Protein AF-A0A2S9GPW4-F1 (afdb_monomer_lite)

Secondary structure (DSSP, 8-state):
-HHHHHHHHHHHHH-GGGGS-S------GGG-TTS-S-SSPPPPTTHHHHHGGGTT--BTTB---SGGG-S---

Structure (mmCIF, N/CA/C/O backbone):
data_AF-A0A2S9GPW4-F1
#
_entry.id   AF-A0A2S9GPW4-F1
#
loop_
_atom_site.group_PDB
_atom_site.id
_atom_site.type_symbol
_atom_site.label_atom_id
_atom_site.label_alt_id
_atom_site.label_comp_id
_atom_site.label_asym_id
_atom_site.label_entity_id
_atom_site.label_seq_id
_atom_site.pdbx_PDB_ins_code
_atom_site.Cartn_x
_atom_site.Cartn_y
_atom_site.Cartn_z
_atom_site.occupancy
_atom_site.B_iso_or_equiv
_atom_site.auth_seq_id
_atom_site.auth_comp_id
_atom_site.auth_asym_id
_atom_site.auth_atom_id
_atom_site.pdbx_PDB_model_num
ATOM 1 N N . ARG A 1 1 ? -2.620 -5.627 21.902 1.00 89.50 1 ARG A N 1
ATOM 2 C CA . ARG A 1 1 ? -1.662 -4.514 21.662 1.00 89.50 1 ARG A CA 1
ATOM 3 C C . ARG A 1 1 ? -2.056 -3.609 20.493 1.00 89.50 1 ARG A C 1
ATOM 5 O O . ARG A 1 1 ? -2.264 -2.436 20.748 1.00 89.50 1 ARG A O 1
ATOM 12 N N . ARG A 1 2 ? -2.121 -4.074 19.227 1.00 95.75 2 ARG A N 1
ATOM 13 C CA . ARG A 1 2 ? -2.466 -3.194 18.078 1.00 95.75 2 ARG A CA 1
ATOM 14 C C . ARG A 1 2 ? -3.874 -2.598 18.196 1.00 95.75 2 ARG A C 1
ATOM 16 O O . ARG A 1 2 ? -4.008 -1.382 18.130 1.00 95.75 2 ARG A O 1
ATOM 23 N N . ARG A 1 3 ? -4.866 -3.447 18.490 1.00 96.62 3 ARG A N 1
ATOM 24 C CA . ARG A 1 3 ? -6.243 -3.040 18.813 1.00 96.62 3 ARG A CA 1
ATOM 25 C C . ARG A 1 3 ? -6.294 -1.963 19.891 1.00 96.62 3 ARG A C 1
ATOM 27 O O . ARG A 1 3 ? -6.837 -0.895 19.658 1.00 96.62 3 ARG A O 1
ATOM 34 N N . ASP A 1 4 ? -5.675 -2.223 21.036 1.00 97.12 4 ASP A N 1
ATOM 35 C CA . ASP A 1 4 ? -5.746 -1.326 22.198 1.00 97.12 4 ASP A CA 1
ATOM 36 C C . ASP A 1 4 ? -5.143 0.054 21.901 1.00 97.12 4 ASP A C 1
ATOM 38 O O . ASP A 1 4 ? -5.723 1.071 22.264 1.00 97.12 4 ASP A O 1
ATOM 42 N N . VAL A 1 5 ? -4.016 0.101 21.178 1.00 98.06 5 VAL A N 1
ATOM 43 C CA . VAL A 1 5 ? -3.396 1.366 20.746 1.00 98.06 5 VAL A CA 1
ATOM 44 C C . VAL A 1 5 ? -4.297 2.117 19.763 1.00 98.06 5 VAL A C 1
ATOM 46 O O . VAL A 1 5 ? -4.451 3.330 19.889 1.00 98.06 5 VAL A O 1
ATOM 49 N N . ALA A 1 6 ? -4.909 1.413 18.807 1.00 97.62 6 ALA A N 1
ATOM 50 C CA . ALA A 1 6 ? -5.833 2.029 17.860 1.00 97.62 6 ALA A CA 1
ATOM 51 C C . ALA A 1 6 ? -7.058 2.624 18.576 1.00 97.62 6 ALA A C 1
ATOM 53 O O . ALA A 1 6 ? -7.384 3.787 18.352 1.00 97.62 6 ALA A O 1
ATOM 54 N N . LEU A 1 7 ? -7.689 1.873 19.485 1.00 98.12 7 LEU A N 1
ATOM 55 C CA . LEU A 1 7 ? -8.858 2.341 20.239 1.00 98.12 7 LEU A CA 1
ATOM 56 C C . LEU A 1 7 ? -8.524 3.480 21.202 1.00 98.12 7 LEU A C 1
ATOM 58 O O . LEU A 1 7 ? -9.320 4.407 21.326 1.00 98.12 7 LEU A O 1
ATOM 62 N N . ALA A 1 8 ? -7.344 3.474 21.826 1.00 98.38 8 ALA A N 1
ATOM 63 C CA . ALA A 1 8 ? -6.880 4.610 22.620 1.00 98.38 8 ALA A CA 1
ATOM 64 C C . ALA A 1 8 ? -6.748 5.881 21.760 1.00 98.38 8 ALA A C 1
ATOM 66 O O . ALA A 1 8 ? -7.183 6.953 22.175 1.00 98.38 8 ALA A O 1
ATOM 67 N N . GLY A 1 9 ? -6.209 5.758 20.541 1.00 98.25 9 GLY A N 1
ATOM 68 C CA . GLY A 1 9 ? -6.136 6.863 19.583 1.00 98.25 9 GLY A CA 1
ATOM 69 C C . GLY A 1 9 ? -7.517 7.371 19.158 1.00 98.25 9 GLY A C 1
ATOM 70 O O . GLY A 1 9 ? -7.761 8.575 19.185 1.00 98.25 9 GLY A O 1
ATOM 71 N N . PHE A 1 10 ? -8.443 6.467 18.826 1.00 98.19 10 PHE A N 1
ATOM 72 C CA . PHE A 1 10 ? -9.818 6.842 18.482 1.00 98.19 10 PHE A CA 1
ATOM 73 C C . PHE A 1 10 ? -10.553 7.498 19.653 1.00 98.19 10 PHE A C 1
ATOM 75 O O . PHE A 1 10 ? -11.207 8.517 19.461 1.00 98.19 10 PHE A O 1
ATOM 82 N N . THR A 1 11 ? -10.388 6.978 20.868 1.00 98.50 11 THR A N 1
ATOM 83 C CA . THR A 1 11 ? -10.965 7.557 22.090 1.00 98.50 11 THR A CA 1
ATOM 84 C C . THR A 1 11 ? -10.428 8.966 22.343 1.00 98.50 11 THR A C 1
ATOM 86 O O . THR A 1 11 ? -11.195 9.871 22.652 1.00 98.50 11 THR A O 1
ATOM 89 N N . ALA A 1 12 ? -9.128 9.195 22.134 1.00 98.62 12 ALA A N 1
ATOM 90 C CA . ALA A 1 12 ? -8.529 10.521 22.284 1.00 98.62 12 ALA A CA 1
ATOM 91 C C . ALA A 1 12 ? -9.059 11.548 21.264 1.00 98.62 12 ALA A C 1
ATOM 93 O O . ALA A 1 12 ? -9.113 12.737 21.569 1.00 98.62 12 ALA A O 1
ATOM 94 N N . LEU A 1 13 ? -9.439 11.106 20.060 1.00 98.31 13 LEU A N 1
ATOM 95 C CA . LEU A 1 13 ? -9.947 11.978 18.994 1.00 98.31 13 LEU A CA 1
ATOM 96 C C . LEU A 1 13 ? -11.466 12.189 19.053 1.00 98.31 13 LEU A C 1
ATOM 98 O O . LEU A 1 13 ? -11.945 13.262 18.693 1.00 98.31 13 LEU A O 1
ATOM 102 N N . PHE A 1 14 ? -12.217 11.169 19.473 1.00 97.88 14 PHE A N 1
ATOM 103 C CA . PHE A 1 14 ? -13.672 11.100 19.301 1.00 97.88 14 PHE A CA 1
ATOM 104 C C . PHE A 1 14 ? -14.448 10.852 20.607 1.00 97.88 14 PHE A C 1
ATOM 106 O O . PHE A 1 14 ? -15.678 10.848 20.589 1.00 97.88 14 PHE A O 1
ATOM 113 N N . GLY A 1 15 ? -13.755 10.703 21.739 1.00 97.81 15 GLY A N 1
ATOM 114 C CA . GLY A 1 15 ? -14.338 10.510 23.068 1.00 97.81 15 GLY A CA 1
ATOM 115 C C . GLY A 1 15 ? 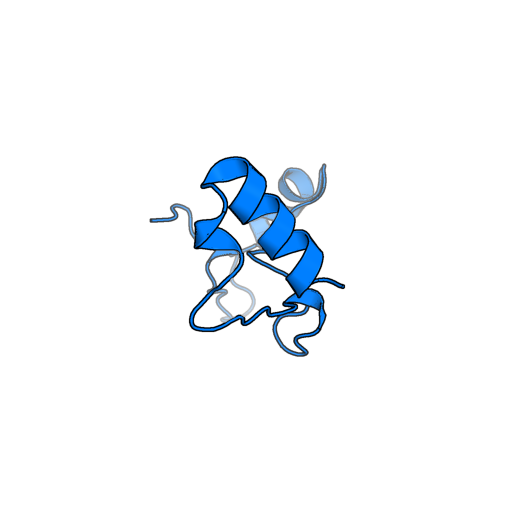-14.598 9.048 23.443 1.00 97.81 15 GLY A C 1
ATOM 116 O O . GLY A 1 15 ? -14.396 8.126 22.652 1.00 97.81 15 GLY A O 1
ATOM 117 N N . ASP A 1 16 ? -15.073 8.847 24.674 1.00 98.00 16 ASP A N 1
ATOM 118 C CA . ASP A 1 16 ? -15.168 7.536 25.340 1.00 98.00 16 ASP A CA 1
ATOM 119 C C . ASP A 1 16 ? -16.011 6.503 24.587 1.00 98.00 16 ASP A C 1
ATOM 121 O O . ASP A 1 16 ? -15.731 5.307 24.661 1.00 98.00 16 ASP A O 1
ATOM 125 N N . ALA A 1 17 ? -17.001 6.941 23.804 1.00 97.19 17 ALA A N 1
ATOM 126 C CA . ALA A 1 17 ? -17.823 6.044 22.992 1.00 97.19 17 ALA A CA 1
ATOM 127 C C . ALA A 1 17 ? -16.998 5.251 21.959 1.00 97.19 17 ALA A C 1
ATOM 129 O O . ALA A 1 17 ? -17.375 4.142 21.596 1.00 97.19 17 ALA A O 1
ATOM 130 N N . ALA A 1 18 ? -15.852 5.775 21.512 1.00 97.50 18 ALA A N 1
ATOM 131 C CA . ALA A 1 18 ? -14.982 5.085 20.560 1.00 97.50 18 ALA A CA 1
ATOM 132 C C . ALA A 1 18 ? -14.166 3.932 21.185 1.00 97.50 18 ALA A C 1
ATOM 134 O O . ALA A 1 18 ? -13.486 3.202 20.461 1.00 97.50 18 ALA A O 1
ATOM 135 N N . SER A 1 19 ? -14.226 3.754 22.510 1.00 97.19 19 SER A N 1
ATOM 136 C CA . SER A 1 19 ? -13.559 2.648 23.208 1.00 97.19 19 SER A CA 1
ATOM 137 C C . SER A 1 19 ? -14.285 1.301 23.064 1.00 97.19 19 SER A C 1
ATOM 139 O O . SER A 1 19 ? -13.658 0.257 23.259 1.00 97.19 19 SER A O 1
ATOM 141 N N . ASP A 1 20 ? -15.561 1.317 22.661 1.00 97.25 20 ASP A N 1
ATOM 142 C CA . ASP A 1 20 ? -16.414 0.134 22.504 1.00 97.25 20 ASP A CA 1
ATOM 143 C C . ASP A 1 20 ? -16.905 -0.018 21.049 1.00 97.25 20 ASP A C 1
ATOM 145 O O . ASP A 1 20 ? -18.030 0.360 20.710 1.00 97.25 20 ASP A O 1
ATOM 149 N N . PRO A 1 21 ? -16.046 -0.496 20.127 1.00 96.62 21 PRO A N 1
ATOM 150 C CA . PRO A 1 21 ? -16.434 -0.685 18.737 1.00 96.62 21 PRO A CA 1
ATOM 151 C C . PRO A 1 21 ? -17.302 -1.938 18.571 1.00 96.62 21 PRO A C 1
ATOM 153 O O . PRO A 1 21 ? -17.085 -2.950 19.235 1.00 96.62 21 PRO A O 1
ATOM 156 N N . VAL A 1 22 ? -18.197 -1.918 17.579 1.00 97.50 22 VAL A N 1
ATOM 157 C CA . VAL A 1 22 ? -18.950 -3.116 17.161 1.00 97.50 22 VAL A CA 1
ATOM 158 C C . VAL A 1 22 ? -18.005 -4.242 16.724 1.00 97.50 22 VAL A C 1
ATOM 160 O O . VAL A 1 22 ? -18.251 -5.402 17.040 1.00 97.50 22 VAL A O 1
ATOM 163 N N . ASP A 1 23 ? -16.922 -3.905 16.015 1.00 96.56 23 ASP A N 1
ATOM 164 C CA . ASP A 1 23 ? -15.897 -4.861 15.589 1.00 96.56 23 ASP A CA 1
ATOM 165 C C . ASP A 1 23 ? -14.534 -4.174 15.380 1.00 96.56 23 ASP A C 1
ATOM 167 O O . ASP A 1 23 ? -14.441 -2.949 15.262 1.00 96.56 23 ASP A O 1
ATOM 171 N N . TYR A 1 24 ? -13.462 -4.962 15.330 1.00 96.44 24 TYR A N 1
ATOM 172 C CA . TYR A 1 24 ? -12.115 -4.513 15.003 1.00 96.44 24 TYR A CA 1
ATOM 173 C C . TYR A 1 24 ? -11.421 -5.515 14.081 1.00 96.44 24 TYR A C 1
ATOM 175 O O . TYR A 1 24 ? -11.181 -6.661 14.460 1.00 96.44 24 TYR A O 1
ATOM 183 N N . LEU A 1 25 ? -10.992 -5.030 12.916 1.00 96.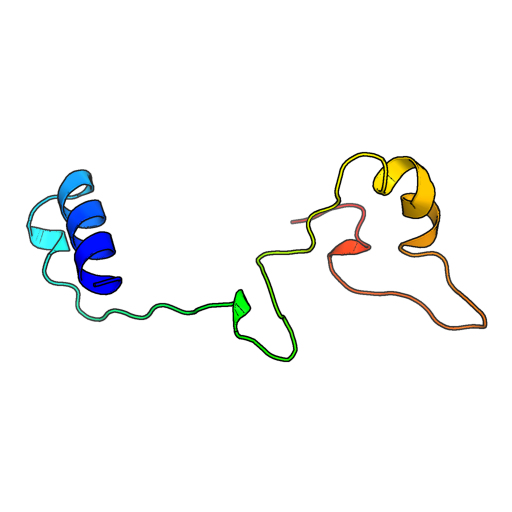50 25 LEU A N 1
ATOM 184 C CA . LEU A 1 25 ? -10.149 -5.764 11.983 1.00 96.50 25 LEU A CA 1
ATOM 185 C C . LEU A 1 25 ? -8.945 -4.905 11.602 1.00 96.50 25 LEU A C 1
ATOM 187 O O . LEU A 1 25 ? -9.094 -3.744 11.219 1.00 96.50 25 LEU A O 1
ATOM 191 N N . ASP A 1 26 ? -7.755 -5.492 11.654 1.00 94.81 26 ASP A N 1
ATOM 192 C CA . ASP A 1 26 ? -6.561 -4.932 11.041 1.00 94.81 26 ASP A CA 1
ATOM 193 C C . ASP A 1 26 ? -5.916 -5.937 10.087 1.00 94.81 26 ASP A C 1
ATOM 195 O O . ASP A 1 26 ? -6.019 -7.152 10.246 1.00 94.81 26 ASP A O 1
ATOM 199 N N . HIS A 1 27 ? -5.256 -5.410 9.059 1.00 92.19 27 HIS A N 1
ATOM 200 C CA . HIS A 1 27 ? -4.586 -6.200 8.038 1.00 92.19 27 HIS A CA 1
ATOM 201 C C . HIS A 1 27 ? -3.156 -5.701 7.842 1.00 92.19 27 HIS A C 1
ATOM 203 O O . HIS A 1 27 ? -2.883 -4.499 7.888 1.00 92.19 27 HIS A O 1
ATOM 209 N N . CYS A 1 28 ? -2.225 -6.629 7.636 1.00 92.75 28 CYS A N 1
ATOM 210 C CA . CYS A 1 28 ? -0.817 -6.323 7.439 1.00 92.75 28 CYS A CA 1
ATOM 211 C C . CYS A 1 28 ? -0.418 -6.610 5.993 1.00 92.75 28 CYS A C 1
ATOM 213 O O . CYS A 1 28 ? 0.067 -7.697 5.703 1.00 92.75 28 CYS A O 1
ATOM 215 N N . TRP A 1 29 ? -0.541 -5.607 5.121 1.00 92.56 29 TRP A N 1
ATOM 216 C CA . TRP A 1 29 ? -0.140 -5.704 3.710 1.00 92.56 29 TRP A CA 1
ATOM 217 C C . TRP A 1 29 ? 1.293 -6.215 3.526 1.00 92.56 29 TRP A C 1
ATOM 219 O O . TRP A 1 29 ? 1.565 -7.002 2.637 1.00 92.56 29 TRP A O 1
ATOM 229 N N . GLY A 1 30 ? 2.214 -5.848 4.423 1.00 91.25 30 GLY A N 1
ATOM 230 C CA . GLY A 1 30 ? 3.597 -6.335 4.369 1.00 91.25 30 GLY A CA 1
ATOM 231 C C . GLY A 1 30 ? 3.764 -7.854 4.531 1.00 91.25 30 GLY A C 1
ATOM 232 O O . GLY A 1 30 ? 4.853 -8.369 4.303 1.00 91.25 30 GLY A O 1
ATOM 233 N N . ALA A 1 31 ? 2.720 -8.567 4.958 1.00 93.00 31 ALA A N 1
ATOM 234 C CA . ALA A 1 31 ? 2.722 -10.019 5.097 1.00 93.00 31 ALA A CA 1
ATOM 235 C C . ALA A 1 31 ? 2.096 -10.744 3.889 1.00 93.00 31 ALA A C 1
ATOM 237 O O . ALA A 1 31 ? 2.117 -11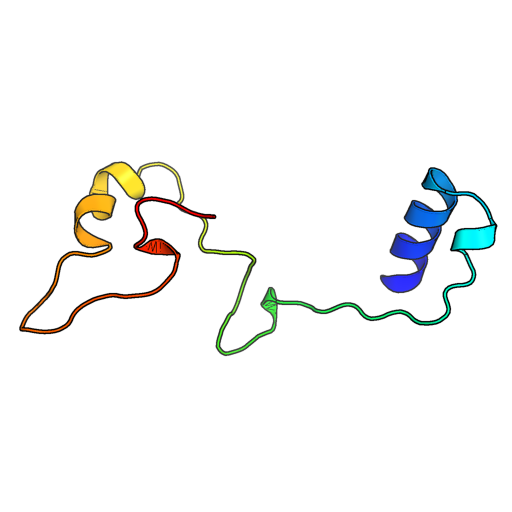.974 3.856 1.00 93.00 31 ALA A O 1
ATOM 238 N N . GLU A 1 32 ? 1.546 -10.018 2.910 1.00 93.62 32 GLU A N 1
ATOM 239 C CA . GLU A 1 32 ? 0.867 -10.615 1.760 1.00 93.62 32 GLU A CA 1
ATOM 240 C C . GLU A 1 32 ? 1.873 -11.176 0.737 1.00 93.62 32 GLU A C 1
ATOM 242 O O . GLU A 1 32 ? 2.711 -10.434 0.220 1.00 93.62 32 GLU A O 1
ATOM 247 N N . PRO A 1 33 ? 1.793 -12.469 0.368 1.00 93.88 33 PRO A N 1
ATOM 248 C CA . PRO A 1 33 ? 2.788 -13.103 -0.502 1.00 93.88 33 PRO A CA 1
ATOM 249 C C . PRO A 1 33 ? 2.773 -12.560 -1.937 1.00 93.88 33 PRO A C 1
ATOM 251 O O . PRO A 1 33 ? 3.802 -12.560 -2.609 1.00 93.88 33 PRO A O 1
ATOM 254 N N . PHE A 1 34 ? 1.614 -12.088 -2.403 1.00 91.56 34 PHE A N 1
ATOM 255 C CA . PHE A 1 34 ? 1.437 -11.531 -3.748 1.00 91.56 34 PHE A CA 1
ATOM 256 C C . PHE A 1 34 ? 1.444 -9.997 -3.777 1.00 91.56 34 PHE A C 1
ATOM 258 O O . PHE A 1 34 ? 1.430 -9.409 -4.854 1.00 91.56 34 PHE A O 1
ATOM 265 N N . ALA A 1 35 ? 1.479 -9.351 -2.611 1.00 89.38 35 ALA A N 1
ATOM 266 C CA . ALA A 1 35 ? 1.492 -7.901 -2.467 1.00 89.38 35 ALA A CA 1
ATOM 267 C C . ALA A 1 35 ? 2.291 -7.525 -1.209 1.00 89.38 35 ALA A C 1
ATOM 269 O O . ALA A 1 35 ? 1.703 -7.039 -0.252 1.00 89.38 35 ALA A O 1
ATOM 270 N N . PRO A 1 36 ? 3.621 -7.746 -1.179 1.00 83.19 36 PRO A N 1
ATOM 271 C CA . PRO A 1 36 ? 4.439 -7.721 0.046 1.00 83.19 36 PRO A CA 1
ATOM 272 C C . PRO A 1 36 ? 4.599 -6.331 0.692 1.00 83.19 36 PRO A C 1
ATOM 274 O O . PRO A 1 36 ? 5.487 -6.105 1.513 1.00 83.19 36 PRO A O 1
ATOM 277 N N . GLY A 1 37 ? 3.764 -5.368 0.317 1.00 90.38 37 GLY A N 1
ATOM 278 C CA . GLY A 1 37 ? 3.721 -4.017 0.834 1.00 90.38 37 GLY A CA 1
ATOM 279 C C . GLY A 1 37 ? 2.485 -3.284 0.324 1.00 90.38 37 GLY A C 1
ATOM 280 O O . GLY A 1 37 ? 1.691 -3.807 -0.452 1.00 90.38 37 GLY A O 1
ATOM 281 N N . GLY A 1 38 ? 2.322 -2.044 0.766 1.00 88.56 38 GLY A N 1
ATOM 282 C CA . GLY A 1 38 ? 1.228 -1.190 0.331 1.00 88.56 38 GLY A CA 1
ATOM 283 C C . GLY A 1 38 ? 1.412 0.260 0.796 1.00 88.56 38 GLY A C 1
ATOM 284 O O . GLY A 1 38 ? 2.368 0.552 1.518 1.00 88.56 38 GLY A O 1
ATOM 285 N N . PRO A 1 39 ? 0.498 1.168 0.407 1.00 90.25 39 PRO A N 1
ATOM 286 C CA . PRO A 1 39 ? -0.614 0.896 -0.505 1.00 90.25 39 PRO A CA 1
ATOM 287 C C . PRO A 1 39 ? -0.158 0.692 -1.955 1.00 90.25 39 PRO A C 1
ATOM 289 O O . PRO A 1 39 ? -0.809 -0.056 -2.669 1.00 90.25 39 PRO A O 1
ATOM 292 N N . THR A 1 40 ? 0.972 1.279 -2.364 1.00 91.44 40 THR A N 1
ATOM 293 C CA . THR A 1 40 ? 1.547 1.165 -3.717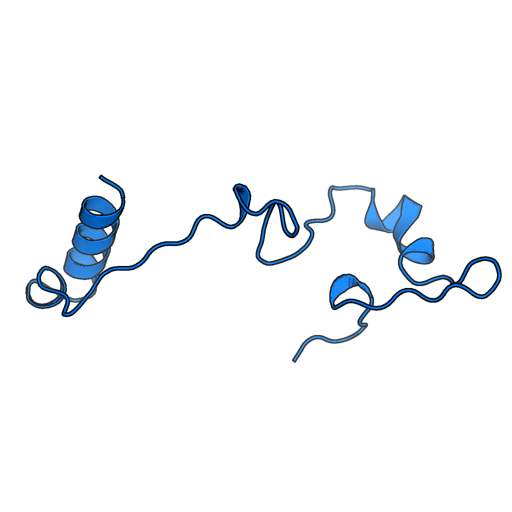 1.00 91.44 40 THR A CA 1
ATOM 294 C C . THR A 1 40 ? 3.070 1.248 -3.684 1.00 91.44 40 THR A C 1
ATOM 296 O O . THR A 1 40 ? 3.658 1.554 -2.643 1.00 91.44 40 THR A O 1
ATOM 299 N N . ALA A 1 41 ? 3.727 0.997 -4.820 1.00 90.19 41 ALA A N 1
ATOM 300 C CA . ALA A 1 41 ? 5.180 1.078 -4.913 1.00 90.19 41 ALA A CA 1
ATOM 301 C C . ALA A 1 41 ? 5.717 2.477 -4.544 1.00 90.19 41 ALA A C 1
ATOM 303 O O . ALA A 1 41 ? 5.274 3.497 -5.076 1.00 90.19 41 ALA A O 1
ATOM 304 N N . ALA A 1 42 ? 6.714 2.519 -3.658 1.00 90.69 42 ALA A N 1
ATOM 305 C CA . ALA A 1 42 ? 7.456 3.732 -3.329 1.00 90.69 42 ALA A CA 1
ATOM 306 C C . ALA A 1 42 ? 8.759 3.780 -4.137 1.00 90.69 42 ALA A C 1
ATOM 308 O O . ALA A 1 42 ? 9.561 2.846 -4.093 1.00 90.69 42 ALA A O 1
ATOM 309 N N . VAL A 1 43 ? 8.986 4.874 -4.866 1.00 91.62 43 VAL A N 1
ATOM 310 C CA . VAL A 1 43 ? 10.171 5.035 -5.722 1.00 91.62 43 VAL A CA 1
ATOM 311 C C . VAL A 1 43 ? 11.274 5.770 -4.947 1.00 91.62 43 VAL A C 1
ATOM 313 O O . VAL A 1 43 ? 11.064 6.920 -4.555 1.00 91.62 43 VAL A O 1
ATOM 316 N N . PRO A 1 44 ? 12.454 5.162 -4.717 1.00 94.75 44 PRO A N 1
ATOM 317 C CA . PRO A 1 44 ? 13.527 5.818 -3.978 1.00 94.75 44 PRO A CA 1
ATOM 318 C C . PRO A 1 44 ? 14.211 6.922 -4.808 1.00 94.75 44 PRO A C 1
ATOM 320 O O . PRO A 1 44 ? 14.113 6.931 -6.044 1.00 94.75 44 PRO A O 1
ATOM 323 N N . PRO A 1 45 ? 14.946 7.848 -4.157 1.00 97.38 45 PRO A N 1
ATOM 324 C CA . PRO A 1 45 ? 15.645 8.934 -4.840 1.00 97.38 45 PRO A CA 1
ATOM 325 C C . PRO A 1 45 ? 16.522 8.449 -6.002 1.00 97.38 45 PRO A C 1
ATOM 327 O O . PRO A 1 45 ? 17.189 7.420 -5.914 1.00 97.38 45 PRO A O 1
ATOM 330 N N . GLY A 1 46 ? 16.498 9.181 -7.118 1.00 97.06 46 GLY A N 1
ATOM 331 C CA . GLY A 1 46 ? 17.278 8.871 -8.325 1.00 97.06 46 GLY A CA 1
ATOM 332 C C . GLY A 1 46 ? 16.754 7.705 -9.177 1.00 97.06 46 GLY A C 1
ATOM 333 O O . GLY A 1 46 ? 17.105 7.613 -10.354 1.00 97.06 46 GLY A O 1
ATOM 334 N N . SER A 1 47 ? 15.872 6.845 -8.653 1.00 96.12 47 SER A N 1
ATOM 335 C CA . SER A 1 47 ? 15.338 5.717 -9.432 1.00 96.12 47 SER A CA 1
ATOM 336 C C . SER A 1 47 ? 14.407 6.173 -10.547 1.00 96.12 47 SER A C 1
ATOM 338 O O . SER A 1 47 ? 14.510 5.671 -11.664 1.00 96.12 47 SER A O 1
ATOM 340 N N . TRP A 1 48 ? 13.560 7.172 -10.282 1.00 95.06 48 TRP A N 1
ATOM 341 C CA . TRP A 1 48 ? 12.638 7.705 -11.285 1.00 95.06 48 TRP A CA 1
ATOM 342 C C . TRP A 1 48 ? 13.363 8.328 -12.482 1.00 95.06 48 TRP A C 1
ATOM 344 O O . TRP A 1 48 ? 13.063 8.011 -13.628 1.00 95.06 48 TRP A O 1
ATOM 354 N N . THR A 1 49 ? 14.359 9.179 -12.240 1.00 96.88 49 THR A N 1
ATOM 355 C CA . THR A 1 49 ? 15.106 9.845 -13.318 1.00 96.88 49 THR A CA 1
ATOM 356 C C . THR A 1 49 ? 15.969 8.867 -14.112 1.00 96.88 49 THR A C 1
ATOM 358 O O . THR A 1 49 ? 16.107 9.009 -15.325 1.00 96.88 49 THR A O 1
ATOM 361 N N . THR A 1 50 ? 16.514 7.843 -13.452 1.00 97.56 50 THR A N 1
ATOM 362 C CA . THR A 1 50 ? 17.379 6.852 -14.104 1.00 97.56 50 THR A CA 1
ATOM 363 C C . THR A 1 50 ? 16.572 5.824 -14.903 1.00 97.56 50 THR A C 1
ATOM 365 O O . THR A 1 50 ? 16.938 5.506 -16.040 1.00 97.56 50 THR A O 1
ATOM 368 N N . HIS A 1 51 ? 15.453 5.341 -14.348 1.00 95.88 51 HIS A N 1
ATOM 369 C CA . HIS A 1 51 ? 14.726 4.170 -14.854 1.00 95.88 51 HIS A CA 1
ATOM 370 C C . HIS A 1 51 ? 13.263 4.426 -15.238 1.00 95.88 51 HIS A C 1
ATOM 372 O O . HIS A 1 51 ? 12.688 3.598 -15.935 1.00 95.88 51 HIS A O 1
ATOM 378 N N . GLY A 1 52 ? 12.651 5.550 -14.853 1.00 94.81 52 GLY A N 1
ATOM 379 C CA . GLY A 1 52 ? 11.208 5.791 -15.010 1.00 94.81 52 GLY A CA 1
ATOM 380 C C . GLY A 1 52 ? 10.694 5.662 -16.446 1.00 94.81 52 GLY A C 1
ATOM 381 O O . GLY A 1 52 ? 9.594 5.163 -16.661 1.00 94.81 52 GLY A O 1
ATOM 382 N N . ARG A 1 53 ? 11.521 5.991 -17.452 1.00 94.19 53 ARG A N 1
ATOM 383 C CA . ARG A 1 53 ? 11.179 5.795 -18.878 1.00 94.19 53 ARG A CA 1
ATOM 384 C C . ARG A 1 53 ? 10.858 4.340 -19.245 1.00 94.19 53 ARG A C 1
ATOM 386 O O . ARG A 1 53 ? 10.150 4.108 -20.217 1.00 94.19 53 ARG A O 1
ATOM 393 N N . TRP A 1 54 ? 11.385 3.379 -18.489 1.00 95.75 54 TRP A N 1
ATOM 394 C CA . TRP A 1 54 ? 11.210 1.950 -18.737 1.00 95.75 54 TRP A CA 1
ATOM 395 C C . TRP A 1 54 ? 9.989 1.358 -18.037 1.00 95.75 54 TRP A C 1
ATOM 397 O O . TRP A 1 54 ? 9.586 0.261 -18.399 1.00 95.75 54 TRP A O 1
ATOM 407 N N . LEU A 1 55 ? 9.368 2.074 -17.092 1.00 95.12 55 LEU A N 1
ATOM 408 C CA . LEU A 1 55 ? 8.279 1.552 -16.257 1.00 95.12 55 LEU A CA 1
ATOM 409 C C . LEU A 1 55 ? 7.096 0.992 -17.062 1.00 95.12 55 LEU A C 1
ATOM 411 O O . LEU A 1 55 ? 6.448 0.046 -16.632 1.00 95.12 55 LEU A O 1
ATOM 415 N N . ARG A 1 56 ? 6.821 1.572 -18.233 1.00 95.31 56 ARG A N 1
ATOM 416 C CA . ARG A 1 56 ? 5.722 1.157 -19.119 1.00 95.31 56 ARG A CA 1
ATOM 417 C C . ARG A 1 56 ? 6.151 0.874 -20.558 1.00 95.31 56 ARG A C 1
ATOM 419 O O . ARG A 1 56 ? 5.301 0.711 -21.428 1.00 95.31 56 ARG A O 1
ATOM 426 N N . ALA A 1 57 ? 7.455 0.865 -20.835 1.00 96.81 57 ALA A N 1
ATOM 427 C CA . ALA A 1 57 ? 7.955 0.614 -22.183 1.00 96.81 57 ALA A CA 1
ATOM 428 C C . ALA A 1 57 ? 7.751 -0.872 -22.542 1.00 96.81 57 ALA A C 1
ATOM 430 O O . ALA A 1 57 ? 8.198 -1.729 -21.776 1.00 96.81 57 ALA A O 1
ATOM 431 N N . PRO A 1 58 ? 7.089 -1.207 -23.666 1.00 97.31 58 PRO A N 1
ATOM 432 C CA . PRO A 1 58 ? 6.897 -2.599 -24.054 1.00 97.31 58 PRO A CA 1
ATOM 433 C C . PRO A 1 58 ? 8.220 -3.252 -24.473 1.00 97.31 58 PRO A C 1
ATOM 435 O O . PRO A 1 58 ? 9.102 -2.587 -25.018 1.00 97.31 58 PRO A O 1
ATOM 438 N N . VAL A 1 59 ? 8.339 -4.562 -24.248 1.00 97.88 59 VAL A N 1
ATOM 439 C CA . VAL A 1 59 ? 9.520 -5.369 -24.608 1.00 97.88 59 VAL A CA 1
ATOM 440 C C . VAL A 1 59 ? 9.047 -6.634 -25.318 1.00 97.88 59 VAL A C 1
ATOM 442 O O . VAL A 1 59 ? 8.256 -7.379 -24.753 1.00 97.88 59 VAL A O 1
ATOM 445 N N . ASP A 1 60 ? 9.485 -6.859 -26.560 1.00 97.25 60 ASP A N 1
ATOM 446 C CA . ASP A 1 60 ? 9.186 -8.065 -27.356 1.00 97.25 60 ASP A CA 1
ATOM 447 C C . ASP A 1 60 ? 7.697 -8.477 -27.384 1.00 97.25 60 ASP A C 1
ATOM 449 O O . ASP A 1 60 ? 7.344 -9.653 -27.330 1.00 97.25 60 ASP A O 1
ATOM 453 N N . GLY A 1 61 ? 6.795 -7.492 -27.465 1.00 96.88 61 GLY A N 1
ATOM 454 C CA . GLY A 1 61 ? 5.342 -7.716 -27.492 1.00 96.88 61 GLY A CA 1
ATOM 455 C C . GLY A 1 61 ? 4.680 -7.868 -26.116 1.00 96.88 61 GLY A C 1
ATOM 456 O O . GLY A 1 61 ? 3.468 -8.065 -26.050 1.00 96.88 61 GLY A O 1
ATOM 457 N N . ILE A 1 62 ? 5.437 -7.734 -25.025 1.00 97.81 62 ILE A N 1
ATOM 458 C CA . ILE A 1 62 ? 4.928 -7.692 -23.649 1.00 97.81 62 ILE A CA 1
ATOM 459 C C . ILE A 1 62 ? 4.628 -6.240 -23.269 1.00 97.81 62 ILE A C 1
ATOM 461 O O . ILE A 1 62 ? 5.480 -5.361 -23.412 1.00 97.81 62 ILE A O 1
ATOM 465 N N . PHE A 1 63 ? 3.421 -5.998 -22.756 1.00 97.62 63 PHE A N 1
ATOM 466 C CA . PHE A 1 63 ? 2.946 -4.689 -22.306 1.00 97.62 63 PHE A CA 1
ATOM 467 C C . PHE A 1 63 ? 2.715 -4.697 -20.792 1.00 97.62 63 PHE A C 1
ATOM 469 O O . PHE A 1 63 ? 2.241 -5.689 -20.238 1.00 97.62 63 PHE A O 1
ATOM 476 N N . TRP A 1 64 ? 3.024 -3.580 -20.132 1.00 97.00 64 TRP A N 1
ATOM 477 C CA . TRP A 1 64 ? 2.932 -3.442 -18.677 1.00 97.00 64 TRP A CA 1
ATOM 478 C C . TRP A 1 64 ? 1.673 -2.669 -18.288 1.00 97.00 64 TRP A C 1
ATOM 480 O O . TRP A 1 64 ? 1.473 -1.540 -18.734 1.00 97.00 64 TRP A O 1
ATOM 490 N N . ALA A 1 65 ? 0.837 -3.290 -17.459 1.00 95.56 65 ALA A N 1
ATOM 491 C CA . ALA A 1 65 ? -0.319 -2.662 -16.824 1.00 95.56 65 ALA A CA 1
ATOM 492 C C . ALA A 1 65 ? -0.034 -2.410 -15.328 1.00 95.56 65 ALA A C 1
ATOM 494 O O . ALA A 1 65 ? 1.112 -2.468 -14.889 1.00 95.56 65 ALA A O 1
ATOM 495 N N . GLY A 1 66 ? -1.079 -2.146 -14.541 1.00 93.50 66 GLY A N 1
ATOM 496 C CA . GLY A 1 66 ? -0.971 -1.810 -13.117 1.00 93.50 66 GLY A CA 1
ATOM 497 C C . GLY A 1 66 ? -1.011 -0.302 -12.871 1.00 93.50 66 GLY A C 1
ATOM 498 O O . GLY A 1 66 ? -0.703 0.498 -13.758 1.00 93.50 66 GLY A O 1
ATOM 499 N N . THR A 1 67 ? -1.426 0.092 -11.667 1.00 94.12 67 THR A N 1
ATOM 500 C CA . THR A 1 67 ? -1.668 1.503 -11.316 1.00 94.12 67 THR A CA 1
ATOM 501 C C . THR A 1 67 ? -0.397 2.353 -11.393 1.00 94.12 67 THR A C 1
ATOM 503 O O . THR A 1 67 ? -0.446 3.540 -11.708 1.00 94.12 67 THR A O 1
ATOM 506 N N . GLU A 1 68 ? 0.765 1.734 -11.188 1.00 93.75 68 GLU A N 1
ATOM 507 C CA . GLU A 1 68 ? 2.081 2.361 -11.274 1.00 93.75 68 GLU A CA 1
ATOM 508 C C . GLU A 1 68 ? 2.386 2.906 -12.677 1.00 93.75 68 GLU A C 1
ATOM 510 O O . GLU A 1 68 ? 3.184 3.827 -12.820 1.00 93.75 68 GLU A O 1
ATOM 515 N N . THR A 1 69 ? 1.747 2.365 -13.716 1.00 94.44 69 THR A N 1
ATOM 516 C CA . THR A 1 69 ? 1.980 2.756 -15.117 1.00 94.44 69 THR A CA 1
ATOM 517 C C . THR A 1 69 ? 1.072 3.893 -15.605 1.00 94.44 69 THR A C 1
ATOM 519 O O . TH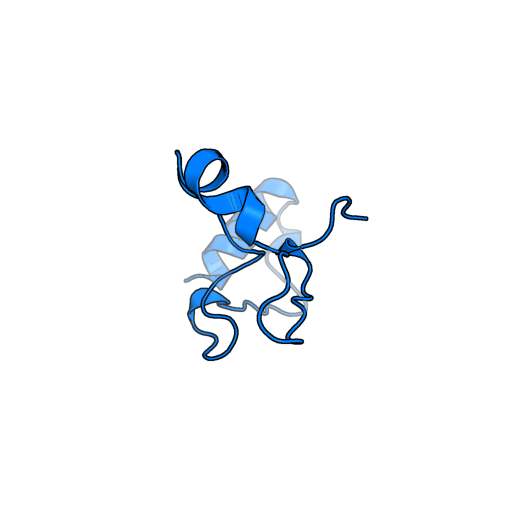R A 1 69 ? 1.248 4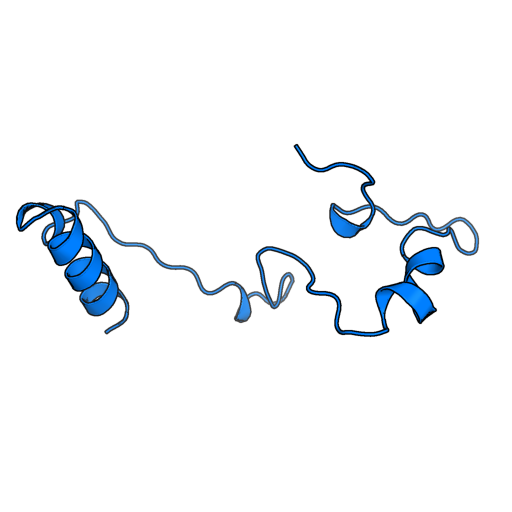.381 -16.727 1.00 94.44 69 THR A O 1
ATOM 522 N N . ALA A 1 70 ? 0.106 4.324 -14.786 1.00 93.31 70 ALA A N 1
ATOM 523 C CA . ALA A 1 70 ? -0.876 5.341 -15.146 1.00 93.31 70 ALA A CA 1
ATOM 524 C C . ALA A 1 70 ? -0.312 6.768 -15.031 1.00 93.31 70 ALA A C 1
ATOM 526 O O . ALA A 1 70 ? 0.324 7.120 -14.041 1.00 93.31 70 ALA A O 1
ATOM 527 N N . ASP A 1 71 ? -0.636 7.630 -16.001 1.00 91.00 71 ASP A N 1
ATOM 528 C CA . ASP A 1 71 ? -0.282 9.061 -15.951 1.00 91.00 71 ASP A CA 1
ATOM 529 C C . ASP A 1 71 ? -1.191 9.863 -14.994 1.00 91.00 71 ASP A C 1
ATOM 531 O O . ASP A 1 71 ? -0.876 10.991 -14.615 1.00 91.00 71 ASP A O 1
ATOM 535 N N . ARG A 1 72 ? -2.344 9.301 -14.611 1.00 91.56 72 ARG A N 1
ATOM 536 C CA . ARG A 1 72 ? -3.331 9.931 -13.728 1.00 91.56 72 ARG A CA 1
ATOM 537 C C . ARG A 1 72 ? -3.977 8.890 -12.823 1.00 91.56 72 ARG A C 1
ATOM 539 O O . ARG A 1 72 ? -4.394 7.840 -13.298 1.00 91.56 72 ARG A O 1
ATOM 546 N N . TRP A 1 73 ? -4.111 9.234 -11.546 1.00 79.94 73 TRP A N 1
ATOM 547 C CA . TRP A 1 73 ? -4.889 8.483 -10.562 1.00 79.94 73 TRP A CA 1
ATOM 548 C C . TRP A 1 73 ? -6.190 9.238 -10.268 1.00 79.94 73 TRP A C 1
ATOM 550 O O . TRP A 1 73 ? -6.195 10.474 -10.242 1.00 79.94 73 TRP A O 1
ATOM 560 N N . THR A 1 74 ? -7.291 8.509 -10.104 1.00 65.56 74 THR A N 1
ATOM 561 C CA . THR A 1 74 ? -8.619 9.033 -9.741 1.00 65.56 74 THR A CA 1
ATOM 562 C C . THR A 1 74 ? -9.127 8.353 -8.495 1.00 65.56 74 THR A C 1
ATOM 564 O O . THR A 1 74 ? -8.898 7.127 -8.407 1.00 65.56 74 THR A O 1
#

Foldseek 3Di:
DVVQVVLVVCCVVPNDVSNDDPDDDDDDQCPDPVRNDDDDDDADPPCCVVCVVPQADDDPPDGDDDPSPDPDDD

Radius of gyration: 19.78 Å; chains: 1; bounding box: 36×25×53 Å

pLDDT: mean 94.43, std 4.85, range [65.56, 98.62]

Sequence (74 aa):
RRRDVALAGFTALFGDAASDPVDYLDHCWGAEPFAPGGPTAAVPPGSWTTHGRWLRAPVDGIFWAGTETADRWT